Protein AF-A0A8S1F7J7-F1 (afdb_monomer_lite)

Sequence (172 aa):
MICLITVFGVILSSIFIEKYGRRSLLLATFTLLAAFNVIIFACMLLFETHQSALLGYGVVVAIGLFNLIFSAGPCPIAFFITGELVSQGARAAACTWVIVLLNLMRSIVLVIYNPIENLLGGPLAYFVLFFPPCVICVVLIYYYLPETKGKTAEEAADDTKNLPKLCGKSKE

Organism: NCBI:txid2654633

Structure (mmCIF, N/CA/C/O backbone):
data_AF-A0A8S1F7J7-F1
#
_entry.id   AF-A0A8S1F7J7-F1
#
loop_
_atom_site.group_PDB
_atom_site.id
_atom_site.type_symbol
_atom_site.label_atom_id
_atom_site.label_alt_id
_atom_site.label_comp_id
_atom_site.label_asym_id
_atom_site.label_entity_id
_atom_site.label_seq_id
_atom_site.pdbx_PDB_ins_code
_atom_site.Cartn_x
_atom_site.Cartn_y
_atom_site.Cartn_z
_atom_site.occupancy
_atom_site.B_iso_or_equiv
_atom_site.auth_seq_id
_atom_site.auth_comp_id
_atom_site.auth_asym_id
_atom_site.auth_atom_id
_atom_site.pdbx_PDB_model_num
ATOM 1 N N . MET A 1 1 ? 14.761 14.090 -1.610 1.00 61.75 1 MET A N 1
ATOM 2 C CA . MET A 1 1 ? 13.743 14.269 -2.670 1.00 61.75 1 MET A CA 1
ATOM 3 C C . MET A 1 1 ? 12.463 13.504 -2.351 1.00 61.75 1 MET A C 1
ATOM 5 O O . MET A 1 1 ? 11.457 14.155 -2.122 1.00 61.75 1 MET A O 1
ATOM 9 N N . ILE A 1 2 ? 12.503 12.170 -2.233 1.00 68.06 2 ILE A N 1
ATOM 10 C CA . ILE A 1 2 ? 11.316 11.334 -1.954 1.00 68.06 2 ILE A CA 1
ATOM 11 C C . ILE A 1 2 ? 10.549 11.801 -0.704 1.00 68.06 2 ILE A C 1
ATOM 13 O O . ILE A 1 2 ? 9.342 11.978 -0.785 1.00 68.06 2 ILE A O 1
ATOM 17 N N . CYS A 1 3 ? 11.239 12.128 0.398 1.00 68.94 3 CYS A N 1
ATOM 18 C CA . CYS A 1 3 ? 10.589 12.605 1.628 1.00 68.94 3 CYS A CA 1
ATOM 19 C C . CYS A 1 3 ? 9.806 13.922 1.470 1.00 68.94 3 CYS A C 1
ATOM 21 O O . CYS A 1 3 ? 8.803 14.126 2.138 1.00 68.94 3 CYS A O 1
ATOM 23 N N . LEU A 1 4 ? 10.253 14.837 0.603 1.00 74.06 4 LEU A N 1
ATOM 24 C CA . LEU A 1 4 ? 9.544 16.106 0.384 1.00 74.06 4 LEU A CA 1
ATOM 25 C C . LEU A 1 4 ? 8.279 15.879 -0.445 1.00 74.06 4 LEU A C 1
ATOM 27 O O . LEU A 1 4 ? 7.231 16.442 -0.144 1.00 74.06 4 LEU A O 1
ATOM 31 N N . ILE A 1 5 ? 8.372 15.005 -1.449 1.00 70.12 5 ILE A N 1
ATOM 32 C CA . ILE A 1 5 ? 7.233 14.629 -2.286 1.00 70.12 5 ILE A CA 1
ATOM 33 C C . ILE A 1 5 ? 6.188 13.897 -1.424 1.00 70.12 5 ILE A C 1
ATOM 35 O O . ILE A 1 5 ? 5.006 14.229 -1.505 1.00 70.12 5 ILE A O 1
ATOM 39 N N . THR A 1 6 ? 6.609 12.974 -0.543 1.00 66.88 6 THR A N 1
ATOM 40 C CA . THR A 1 6 ? 5.712 12.247 0.380 1.00 66.88 6 THR A CA 1
ATOM 41 C C . THR A 1 6 ? 4.994 13.169 1.347 1.00 66.88 6 THR A C 1
ATOM 43 O O . THR A 1 6 ? 3.781 13.045 1.489 1.00 66.88 6 THR A O 1
ATOM 46 N N . VAL A 1 7 ? 5.686 14.137 1.945 1.00 72.12 7 VAL A N 1
ATOM 47 C CA . VAL A 1 7 ? 5.058 15.097 2.864 1.00 72.12 7 VAL A CA 1
ATOM 48 C C . VAL A 1 7 ? 3.997 15.946 2.152 1.00 72.12 7 VAL A C 1
ATOM 50 O O . VAL A 1 7 ? 2.876 16.053 2.646 1.00 72.12 7 VAL A O 1
ATOM 53 N N . PHE A 1 8 ? 4.295 16.484 0.966 1.00 74.12 8 PHE A N 1
ATOM 54 C CA . PHE A 1 8 ? 3.313 17.255 0.190 1.00 74.12 8 PHE A CA 1
ATOM 55 C C . PHE A 1 8 ? 2.112 16.410 -0.258 1.00 74.12 8 PHE A C 1
ATOM 57 O O . PHE A 1 8 ? 0.968 16.861 -0.160 1.00 74.12 8 PHE A O 1
ATOM 64 N N . GLY A 1 9 ? 2.354 15.175 -0.711 1.00 65.94 9 GLY A N 1
ATOM 65 C CA . GLY A 1 9 ? 1.293 14.248 -1.111 1.00 65.94 9 GLY A CA 1
ATOM 66 C C . GLY A 1 9 ? 0.366 13.873 0.049 1.00 65.94 9 GLY A C 1
ATOM 67 O O . GLY A 1 9 ? -0.853 13.838 -0.123 1.00 65.94 9 GLY A O 1
ATOM 68 N N . VAL A 1 10 ? 0.923 13.668 1.246 1.00 67.38 10 VAL A N 1
ATOM 69 C CA . VAL A 1 10 ? 0.150 13.376 2.462 1.00 67.38 10 VAL A CA 1
ATOM 70 C C . VAL A 1 10 ? -0.744 14.552 2.850 1.00 67.38 10 VAL A C 1
ATOM 72 O O . VAL A 1 10 ? -1.910 14.325 3.167 1.00 67.38 10 VAL A O 1
ATOM 75 N N . ILE A 1 11 ? -0.259 15.795 2.780 1.00 70.19 11 ILE A N 1
ATOM 76 C CA . ILE A 1 11 ? -1.065 16.985 3.113 1.00 70.19 11 ILE A CA 1
ATOM 77 C C . ILE A 1 11 ? -2.257 17.123 2.153 1.00 70.19 11 ILE A C 1
ATOM 79 O O . ILE A 1 11 ? -3.398 17.236 2.601 1.00 70.19 11 ILE A O 1
ATOM 83 N N . LEU A 1 12 ? -2.014 17.053 0.840 1.00 68.31 12 LEU A N 1
ATOM 84 C CA . LEU A 1 12 ? -3.066 17.173 -0.182 1.00 68.31 12 LEU A CA 1
ATOM 85 C C . LEU A 1 12 ? -4.107 16.057 -0.082 1.00 68.31 12 LEU A C 1
ATOM 87 O O . LEU A 1 12 ? -5.311 16.303 -0.168 1.00 68.31 12 LEU A O 1
ATOM 91 N N . SER A 1 13 ? -3.644 14.829 0.125 1.00 61.47 13 SER A N 1
ATOM 92 C CA . SER A 1 13 ? -4.529 13.690 0.306 1.00 61.47 13 SER A CA 1
ATOM 93 C C . SER A 1 13 ? -5.320 13.807 1.602 1.00 61.47 13 SER A C 1
ATOM 95 O O . SER A 1 13 ? 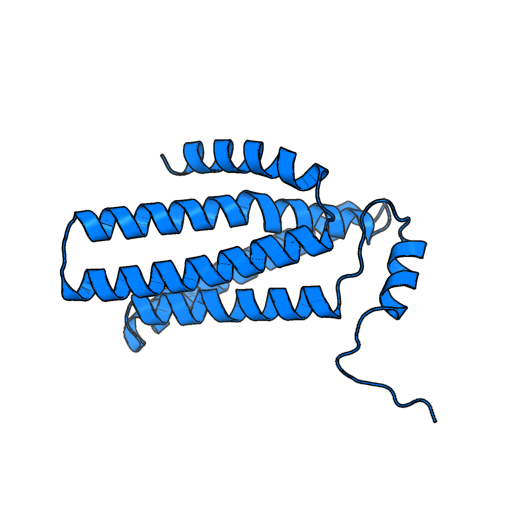-6.513 13.549 1.572 1.00 61.47 13 SER A O 1
ATOM 97 N N . SER A 1 14 ? -4.725 14.244 2.717 1.00 61.25 14 SER A N 1
ATOM 98 C CA . SER A 1 14 ? -5.439 14.358 4.003 1.00 61.25 14 SER A CA 1
ATOM 99 C C . SER A 1 14 ? -6.689 15.240 3.890 1.00 61.25 14 SER A C 1
ATOM 101 O O . SER A 1 14 ? -7.733 14.884 4.426 1.00 61.25 14 SER A O 1
ATOM 103 N N . ILE A 1 15 ? -6.632 16.308 3.086 1.00 64.56 15 ILE A N 1
ATOM 104 C CA . ILE A 1 15 ? -7.788 17.174 2.789 1.00 64.56 15 ILE A CA 1
ATOM 105 C C . ILE A 1 15 ? -8.864 16.431 1.974 1.00 64.56 15 ILE A C 1
ATOM 107 O O . ILE A 1 15 ? -10.064 16.595 2.198 1.00 64.56 15 ILE A O 1
ATOM 111 N N . PHE A 1 16 ? -8.460 15.582 1.026 1.00 62.84 16 PHE A N 1
ATOM 112 C CA . PHE A 1 16 ? -9.385 14.735 0.264 1.00 62.84 16 PHE A CA 1
ATOM 113 C C . PHE A 1 16 ? -10.023 13.639 1.130 1.00 62.84 16 PHE A C 1
ATOM 115 O O . PHE A 1 16 ? -11.196 13.310 0.944 1.00 62.84 16 PHE A O 1
ATOM 122 N N . ILE A 1 17 ? -9.278 13.100 2.094 1.00 59.44 17 ILE A N 1
ATOM 123 C CA . ILE A 1 17 ? -9.723 12.027 2.988 1.00 59.44 17 ILE A CA 1
ATOM 124 C C . ILE A 1 17 ? -10.901 12.461 3.857 1.00 59.44 17 ILE A C 1
ATOM 126 O O . ILE A 1 17 ? -11.840 11.688 4.036 1.00 59.44 17 ILE A O 1
ATOM 130 N N . GLU A 1 18 ? -10.903 13.699 4.350 1.00 59.19 18 GLU A N 1
ATOM 131 C CA . GLU A 1 18 ? -12.004 14.215 5.174 1.00 59.19 18 GLU A CA 1
ATOM 132 C C . GLU A 1 18 ? -13.314 14.346 4.374 1.00 59.19 18 GLU A C 1
ATOM 134 O O . GLU A 1 18 ? -14.419 14.155 4.904 1.00 59.19 18 GLU A O 1
ATOM 139 N N . LYS A 1 19 ? -13.204 14.582 3.061 1.00 63.66 19 LYS A N 1
ATOM 140 C CA . LYS A 1 19 ? -14.358 14.773 2.178 1.00 63.66 19 LYS A CA 1
ATOM 141 C C . LYS A 1 19 ? -15.034 13.453 1.790 1.00 63.66 19 LYS A C 1
ATOM 143 O O . LYS A 1 19 ? -16.263 13.382 1.793 1.00 63.66 19 LYS A O 1
ATOM 148 N N . TYR A 1 20 ? -14.271 12.388 1.542 1.00 62.38 20 TYR A N 1
ATOM 149 C CA . TYR A 1 20 ? -14.801 11.091 1.090 1.00 62.38 20 TYR A CA 1
ATOM 150 C C . TYR A 1 20 ? -14.995 10.082 2.246 1.00 62.38 20 TYR A C 1
ATOM 152 O O . TYR A 1 20 ? -14.433 10.221 3.328 1.00 62.38 20 TYR A O 1
ATOM 160 N N . GLY A 1 21 ? -15.890 9.101 2.082 1.00 67.19 21 GLY A N 1
ATOM 161 C CA . GLY A 1 21 ? -16.110 8.020 3.059 1.00 67.19 21 GLY A CA 1
ATOM 162 C C . GLY A 1 21 ? -14.877 7.123 3.222 1.00 67.19 21 GLY A C 1
ATOM 163 O O . GLY A 1 21 ? -14.173 6.875 2.246 1.00 67.19 21 GLY A O 1
ATOM 164 N N . ARG A 1 22 ? -14.614 6.599 4.431 1.00 73.50 22 ARG A N 1
ATOM 165 C CA . ARG A 1 22 ? -13.404 5.799 4.740 1.00 73.50 22 ARG A CA 1
ATOM 166 C C . ARG A 1 22 ? -13.286 4.520 3.904 1.00 73.50 22 ARG A C 1
ATOM 168 O O . ARG A 1 22 ? -12.197 4.190 3.442 1.00 73.50 22 ARG A O 1
ATOM 175 N N . ARG A 1 23 ? -14.410 3.840 3.650 1.00 76.19 23 ARG A N 1
ATOM 176 C CA . ARG A 1 23 ? -14.482 2.636 2.804 1.00 76.19 23 ARG A CA 1
ATOM 177 C C . ARG A 1 23 ? -14.193 2.956 1.337 1.00 76.19 23 ARG A C 1
ATOM 179 O O . ARG A 1 23 ? -13.317 2.339 0.737 1.00 76.19 23 ARG A O 1
ATOM 186 N N . SER A 1 24 ? -14.890 3.943 0.775 1.00 76.81 24 SER A N 1
ATOM 187 C CA . SER A 1 24 ? -14.712 4.366 -0.623 1.00 76.81 24 SER A CA 1
ATOM 188 C C . SER A 1 24 ? -13.302 4.878 -0.892 1.00 76.81 24 SER A C 1
ATOM 190 O O . SER A 1 24 ? -12.727 4.601 -1.938 1.00 76.81 24 SER A O 1
ATOM 192 N N . LEU A 1 25 ? -12.712 5.568 0.080 1.00 80.94 25 LEU A N 1
ATOM 193 C CA . LEU A 1 25 ? -11.342 6.048 0.020 1.00 80.94 25 LEU A CA 1
ATOM 194 C C . LEU A 1 25 ? -10.317 4.902 0.048 1.00 80.94 25 LEU A C 1
ATOM 196 O O . LEU A 1 25 ? -9.366 4.918 -0.732 1.00 80.94 25 LEU A O 1
ATOM 200 N N . LEU A 1 26 ? -10.511 3.887 0.896 1.00 81.25 26 LEU A N 1
ATOM 201 C CA . LEU A 1 26 ? -9.665 2.690 0.893 1.00 81.25 26 LEU A CA 1
ATOM 202 C C . LEU A 1 26 ? -9.766 1.922 -0.428 1.00 81.25 26 LEU A C 1
ATOM 204 O O . LEU A 1 26 ? -8.743 1.575 -1.011 1.00 81.25 26 LEU A O 1
ATOM 208 N N . LEU A 1 27 ? -10.978 1.713 -0.943 1.00 83.25 27 LEU A N 1
ATOM 209 C CA . LEU A 1 27 ? -11.172 1.061 -2.241 1.00 83.25 27 LEU A CA 1
ATOM 210 C C . LEU A 1 27 ? -10.523 1.861 -3.376 1.00 83.25 27 LEU A C 1
ATOM 212 O O . LEU A 1 27 ? -9.806 1.284 -4.193 1.00 83.25 27 LEU A O 1
ATOM 216 N N . ALA A 1 28 ? -10.711 3.183 -3.402 1.00 84.69 28 ALA A N 1
ATOM 217 C CA . ALA A 1 28 ? -10.107 4.055 -4.404 1.00 84.69 28 ALA A CA 1
ATOM 218 C C . ALA A 1 28 ? -8.575 4.024 -4.335 1.00 84.69 28 ALA A C 1
ATOM 220 O O . ALA A 1 28 ? -7.917 3.871 -5.362 1.00 84.69 28 ALA A O 1
ATOM 221 N N . THR A 1 29 ? -7.999 4.116 -3.134 1.00 85.44 29 THR A N 1
ATOM 222 C CA . THR A 1 29 ? -6.539 4.116 -2.954 1.00 85.44 29 THR A CA 1
ATOM 223 C C . THR A 1 29 ? -5.919 2.772 -3.320 1.00 85.44 29 THR A C 1
ATOM 225 O O . THR A 1 29 ? -4.953 2.762 -4.076 1.00 85.44 29 THR A O 1
ATOM 228 N N . PHE A 1 30 ? -6.481 1.637 -2.892 1.00 86.69 30 PHE A N 1
ATOM 229 C CA . PHE A 1 30 ? -5.967 0.319 -3.287 1.00 86.69 30 PHE A CA 1
ATOM 230 C C . PHE A 1 30 ? -6.149 0.020 -4.782 1.00 86.69 30 PHE A C 1
ATOM 232 O O . PHE A 1 30 ? -5.253 -0.560 -5.395 1.00 86.69 30 PHE A O 1
ATOM 239 N N . THR A 1 31 ? -7.249 0.465 -5.397 1.00 86.44 31 THR A N 1
ATOM 240 C CA . THR A 1 31 ? -7.451 0.339 -6.853 1.00 86.44 31 THR A CA 1
ATOM 241 C C . THR A 1 31 ? -6.428 1.176 -7.620 1.00 86.44 31 THR A C 1
ATOM 243 O O . THR A 1 31 ? -5.829 0.704 -8.586 1.00 86.44 31 THR A O 1
ATOM 246 N N . LEU A 1 32 ? -6.170 2.402 -7.157 1.00 87.62 32 LEU A N 1
ATOM 247 C CA . LEU A 1 32 ? -5.160 3.276 -7.745 1.00 87.62 32 LEU A CA 1
ATOM 248 C C . LEU A 1 32 ? -3.753 2.680 -7.583 1.00 87.62 32 LEU A C 1
ATOM 250 O O . LEU A 1 32 ? -2.991 2.646 -8.544 1.00 87.62 32 LEU A O 1
ATOM 254 N N . LEU A 1 33 ? -3.427 2.131 -6.408 1.00 88.44 33 LEU A N 1
ATOM 255 C CA . LEU A 1 33 ? -2.163 1.425 -6.161 1.00 88.44 33 LEU A CA 1
ATOM 256 C C . LEU A 1 33 ? -1.996 0.201 -7.073 1.00 88.44 33 LEU A C 1
ATOM 258 O O . LEU A 1 33 ? -0.896 -0.038 -7.570 1.00 88.44 33 LEU A O 1
ATOM 262 N N . ALA A 1 34 ? -3.064 -0.555 -7.337 1.00 89.06 34 ALA A N 1
ATOM 263 C CA . ALA A 1 34 ? -3.028 -1.668 -8.285 1.00 89.06 34 ALA A CA 1
ATOM 264 C C . ALA A 1 34 ? -2.760 -1.184 -9.722 1.00 89.06 34 ALA A C 1
ATOM 266 O O . ALA A 1 34 ? -1.920 -1.761 -10.412 1.00 89.06 34 ALA A O 1
ATOM 267 N N . ALA A 1 35 ? -3.395 -0.089 -10.152 1.00 89.62 35 ALA A N 1
ATOM 268 C CA . ALA A 1 35 ? -3.140 0.514 -11.461 1.00 89.62 35 ALA A CA 1
ATOM 269 C C . ALA A 1 35 ? -1.689 1.012 -11.596 1.00 89.62 35 ALA A C 1
ATOM 271 O O . ALA A 1 35 ? -1.025 0.721 -12.591 1.00 89.62 35 ALA A O 1
ATOM 272 N N . PHE A 1 36 ? -1.157 1.693 -10.574 1.00 87.75 36 PHE A N 1
ATOM 273 C CA . PHE A 1 36 ? 0.242 2.133 -10.566 1.00 87.75 36 PHE A CA 1
ATOM 274 C C . PHE A 1 36 ? 1.231 0.964 -10.569 1.00 87.75 36 PHE A C 1
ATOM 276 O O . PHE A 1 36 ? 2.255 1.068 -11.235 1.00 87.75 36 PHE A O 1
ATOM 283 N N . ASN A 1 37 ? 0.929 -0.159 -9.907 1.00 89.25 37 ASN A N 1
ATOM 284 C CA . ASN A 1 37 ? 1.766 -1.363 -9.989 1.00 89.25 37 ASN A CA 1
ATOM 285 C C . ASN A 1 37 ? 1.896 -1.879 -11.428 1.00 89.25 37 ASN A C 1
ATOM 287 O O . ASN A 1 37 ? 2.998 -2.211 -11.860 1.00 89.25 37 ASN A O 1
ATOM 291 N N . VAL A 1 38 ? 0.793 -1.906 -12.186 1.00 89.75 38 VAL A N 1
ATOM 292 C CA . VAL A 1 38 ? 0.806 -2.311 -13.604 1.00 89.75 38 VAL A CA 1
ATOM 293 C C . VAL A 1 38 ? 1.641 -1.335 -14.440 1.00 89.75 38 VAL A C 1
ATOM 295 O O . VAL A 1 38 ? 2.430 -1.768 -15.277 1.00 89.75 38 VAL A O 1
ATOM 298 N N . ILE A 1 39 ? 1.517 -0.028 -14.186 1.00 89.12 39 ILE A N 1
ATOM 299 C CA . ILE A 1 39 ? 2.307 1.005 -14.877 1.00 89.12 39 ILE A CA 1
ATOM 300 C C . ILE A 1 39 ? 3.801 0.844 -14.571 1.00 89.12 39 ILE A C 1
ATOM 302 O O . ILE A 1 39 ? 4.612 0.851 -15.493 1.00 89.12 39 ILE A O 1
ATOM 306 N N . ILE A 1 40 ? 4.174 0.666 -13.300 1.00 88.06 40 ILE A N 1
ATOM 307 C CA . ILE A 1 40 ? 5.573 0.479 -12.885 1.00 88.06 40 ILE A CA 1
ATOM 308 C C . ILE A 1 40 ? 6.151 -0.780 -13.534 1.00 88.06 40 ILE A C 1
ATOM 310 O O . ILE A 1 40 ? 7.245 -0.721 -14.090 1.00 88.06 40 ILE A O 1
ATOM 314 N N . PHE A 1 41 ? 5.398 -1.882 -13.532 1.00 89.94 41 PHE A N 1
ATOM 315 C CA . PHE A 1 41 ? 5.794 -3.119 -14.197 1.00 89.94 41 PHE A CA 1
ATOM 316 C C . PHE A 1 41 ? 6.031 -2.921 -15.701 1.00 89.94 41 PHE A C 1
ATOM 318 O O . PHE A 1 41 ? 7.088 -3.290 -16.211 1.00 89.94 41 PHE A O 1
ATOM 325 N N . ALA A 1 42 ? 5.096 -2.274 -16.403 1.00 87.88 42 ALA A N 1
ATOM 326 C CA . ALA A 1 42 ? 5.247 -1.974 -17.825 1.00 87.88 42 ALA A CA 1
ATOM 327 C C . ALA A 1 42 ? 6.469 -1.077 -18.094 1.00 87.88 42 ALA A C 1
ATOM 329 O O . ALA A 1 42 ? 7.251 -1.350 -19.004 1.00 87.88 42 ALA A O 1
ATOM 330 N N . CYS A 1 43 ? 6.684 -0.040 -17.278 1.00 85.31 43 CYS A N 1
ATOM 331 C CA . CYS A 1 43 ? 7.854 0.829 -17.396 1.00 85.31 43 CYS A CA 1
ATOM 332 C C . CYS A 1 43 ? 9.172 0.084 -17.136 1.00 85.31 43 CYS A C 1
ATOM 334 O O . CYS A 1 43 ? 10.150 0.348 -17.833 1.00 85.31 43 CYS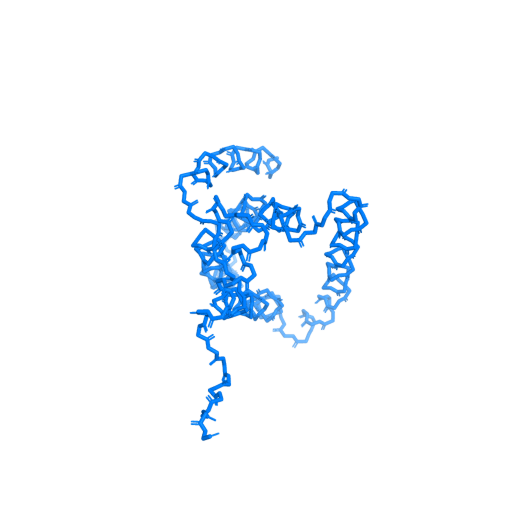 A O 1
ATOM 336 N N . MET A 1 44 ? 9.205 -0.850 -16.180 1.00 84.88 44 MET A N 1
ATOM 337 C CA . MET A 1 44 ? 10.380 -1.685 -15.912 1.00 84.88 44 MET A CA 1
ATOM 338 C C . MET A 1 44 ? 10.711 -2.606 -17.095 1.00 84.88 44 MET A C 1
ATOM 340 O O . MET A 1 44 ? 11.872 -2.674 -17.492 1.00 84.88 44 MET A O 1
ATOM 344 N N . LEU A 1 45 ? 9.708 -3.229 -17.724 1.00 86.12 45 LEU A N 1
ATOM 345 C CA . LEU A 1 45 ? 9.911 -4.040 -18.935 1.00 86.12 45 LEU A CA 1
ATOM 346 C C . LEU A 1 45 ? 10.448 -3.212 -20.116 1.00 86.12 45 LEU A C 1
ATOM 348 O O . LEU A 1 45 ? 11.362 -3.636 -20.829 1.00 86.12 45 LEU A O 1
ATOM 352 N N . LEU A 1 46 ? 9.912 -2.003 -20.322 1.00 84.00 46 LEU A N 1
ATOM 353 C CA . LEU A 1 46 ? 10.411 -1.100 -21.365 1.00 84.00 46 LEU A CA 1
ATOM 354 C C . LEU A 1 46 ? 11.844 -0.633 -21.080 1.00 84.00 46 LEU A C 1
ATOM 356 O O . LEU A 1 46 ? 12.631 -0.460 -22.014 1.00 84.00 46 LEU A O 1
ATOM 360 N N . PHE A 1 47 ? 12.189 -0.426 -19.808 1.00 83.06 47 PHE A N 1
ATOM 361 C CA . PHE A 1 47 ? 13.535 -0.032 -19.408 1.00 83.06 47 PHE A CA 1
ATOM 362 C C . PHE A 1 47 ? 14.565 -1.128 -19.706 1.00 83.06 47 PHE A C 1
ATOM 364 O O . PHE A 1 47 ? 15.632 -0.805 -20.225 1.00 83.06 47 PHE A O 1
ATOM 371 N N . GLU A 1 48 ? 14.239 -2.405 -19.475 1.00 79.25 48 GLU A N 1
ATOM 372 C CA . GLU A 1 48 ? 15.119 -3.523 -19.855 1.00 79.25 48 GLU A CA 1
ATOM 373 C C . GLU A 1 48 ? 15.378 -3.579 -21.368 1.00 79.25 48 GLU A C 1
ATOM 375 O O . GLU A 1 48 ? 16.487 -3.894 -21.791 1.00 79.25 48 GLU A O 1
ATOM 380 N N . THR A 1 49 ? 14.386 -3.210 -22.183 1.00 77.69 49 THR A N 1
ATOM 381 C CA . THR A 1 49 ? 14.479 -3.297 -23.649 1.00 77.69 49 THR A CA 1
ATOM 382 C C . THR A 1 49 ? 15.242 -2.123 -24.274 1.00 77.69 49 THR A C 1
ATOM 384 O O . THR A 1 49 ? 16.010 -2.311 -25.215 1.00 77.69 49 THR A O 1
ATOM 387 N N . HIS A 1 50 ? 15.027 -0.898 -23.782 1.00 76.88 50 HIS A N 1
ATOM 388 C CA . HIS A 1 50 ? 15.558 0.321 -24.410 1.00 76.88 50 HIS A CA 1
ATOM 389 C C . HIS A 1 50 ? 16.720 0.980 -23.650 1.00 76.88 50 HIS A C 1
ATOM 391 O O . HIS A 1 50 ? 17.369 1.858 -24.217 1.00 76.88 50 HIS A O 1
ATOM 397 N N . GLN A 1 51 ? 16.962 0.604 -22.386 1.00 73.19 51 GLN A N 1
ATOM 398 C CA . GLN A 1 51 ? 18.028 1.112 -21.502 1.00 73.19 51 GLN A CA 1
ATOM 399 C C . GLN A 1 51 ? 18.262 2.634 -21.554 1.00 73.19 51 GLN A C 1
ATOM 401 O O . GLN A 1 51 ? 19.386 3.124 -21.438 1.00 73.19 51 GLN A O 1
ATOM 406 N N . SER A 1 52 ? 17.197 3.421 -21.723 1.00 76.62 52 SER A N 1
ATOM 407 C CA . SER A 1 52 ? 17.310 4.876 -21.790 1.00 76.62 52 SER A CA 1
ATOM 408 C C . SER A 1 52 ? 17.213 5.494 -20.394 1.00 76.62 52 SER A C 1
ATOM 410 O O . SER A 1 52 ? 16.336 5.156 -19.596 1.00 76.62 52 SER A O 1
ATOM 412 N N . ALA A 1 53 ? 18.091 6.455 -20.091 1.00 75.50 53 ALA A N 1
ATOM 413 C CA . ALA A 1 53 ? 18.098 7.140 -18.795 1.00 75.50 53 ALA A CA 1
ATOM 414 C C . ALA A 1 53 ? 16.747 7.815 -18.475 1.00 75.50 53 ALA A C 1
ATOM 416 O O . ALA A 1 53 ? 16.317 7.834 -17.324 1.00 75.50 53 ALA A O 1
ATOM 417 N N . LEU A 1 54 ? 16.040 8.306 -19.502 1.00 77.44 54 LEU A N 1
ATOM 418 C CA . LEU A 1 54 ? 14.703 8.900 -19.383 1.00 77.44 54 LEU A CA 1
ATOM 419 C C . LEU A 1 54 ? 13.662 7.909 -18.841 1.00 77.44 54 LEU A C 1
ATOM 421 O O . LEU A 1 54 ? 12.861 8.279 -17.982 1.00 77.44 54 LEU A O 1
ATOM 425 N N . LEU A 1 55 ? 13.695 6.650 -19.291 1.00 77.06 55 LEU A N 1
ATOM 426 C CA . LEU A 1 55 ? 12.810 5.598 -18.780 1.00 77.06 55 LEU A CA 1
ATOM 427 C C . LEU A 1 55 ? 13.133 5.263 -17.317 1.00 77.06 55 LEU A C 1
ATOM 429 O O . LEU A 1 55 ? 12.215 5.097 -16.515 1.00 77.06 55 LEU A O 1
ATOM 433 N N . GLY A 1 56 ? 14.418 5.256 -16.945 1.00 77.44 56 GLY A N 1
ATOM 434 C CA . GLY A 1 56 ? 14.852 5.048 -15.560 1.00 77.44 56 GLY A CA 1
ATOM 435 C C . GLY A 1 56 ? 14.312 6.120 -14.608 1.00 77.44 56 GLY A C 1
ATOM 436 O O . GLY A 1 56 ? 13.737 5.794 -13.568 1.00 77.44 56 GLY A O 1
ATOM 437 N N . TYR A 1 57 ? 14.396 7.400 -14.990 1.00 80.81 57 TYR A N 1
ATOM 438 C CA . TYR A 1 57 ? 13.768 8.483 -14.221 1.00 80.81 57 TYR A CA 1
ATOM 439 C C . TYR A 1 57 ? 12.243 8.325 -14.134 1.00 80.81 57 TYR A C 1
ATOM 441 O O . TYR A 1 57 ? 11.670 8.562 -13.070 1.00 80.81 57 TYR A O 1
ATOM 449 N N . GLY A 1 58 ? 11.590 7.875 -15.211 1.00 81.50 58 GLY A N 1
ATOM 450 C CA . GLY A 1 58 ? 10.152 7.591 -15.227 1.00 81.50 58 GLY A CA 1
ATOM 451 C C . GLY A 1 58 ? 9.733 6.541 -14.193 1.00 81.50 58 GLY A C 1
ATOM 452 O O . GLY A 1 58 ? 8.785 6.769 -13.439 1.00 81.50 58 GLY A O 1
ATOM 453 N N . VAL A 1 59 ? 10.478 5.435 -14.086 1.00 83.56 59 VAL A N 1
ATOM 454 C CA . VAL A 1 59 ? 10.238 4.384 -13.078 1.00 83.56 59 VAL A CA 1
ATOM 455 C C . VAL A 1 59 ? 10.382 4.943 -11.658 1.00 83.56 59 VAL A C 1
ATOM 457 O O . VAL A 1 59 ? 9.518 4.710 -10.812 1.00 83.56 59 VAL A O 1
ATOM 460 N N . VAL A 1 60 ? 11.424 5.739 -11.395 1.00 82.94 60 VAL A N 1
ATOM 461 C CA . VAL A 1 60 ? 11.645 6.357 -10.074 1.00 82.94 60 VAL A CA 1
ATOM 462 C C . VAL A 1 60 ? 10.498 7.297 -9.694 1.00 82.94 60 VAL A C 1
ATOM 464 O O . VAL A 1 60 ? 10.032 7.272 -8.552 1.00 82.94 60 VAL A O 1
ATOM 467 N N . VAL A 1 61 ? 10.006 8.102 -10.639 1.00 83.25 61 VAL A N 1
ATOM 468 C CA . VAL A 1 61 ? 8.858 8.992 -10.410 1.00 83.25 61 VAL A CA 1
ATOM 469 C C . VAL A 1 61 ? 7.585 8.189 -10.140 1.00 83.25 61 VAL A C 1
ATOM 471 O O . VAL A 1 61 ? 6.860 8.509 -9.196 1.00 83.25 61 VAL A O 1
ATOM 474 N N . ALA A 1 62 ? 7.331 7.121 -10.900 1.00 85.19 62 ALA A N 1
ATOM 475 C CA . ALA A 1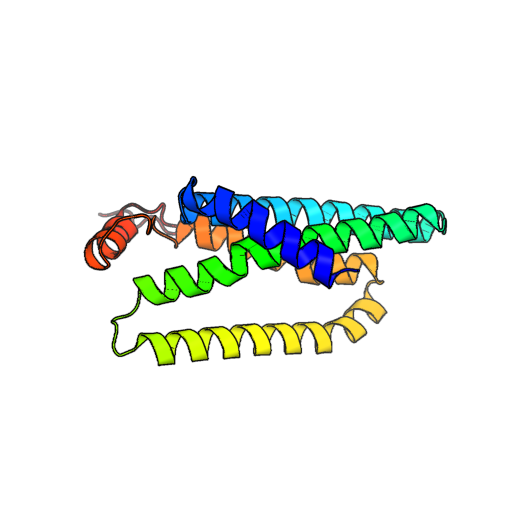 62 ? 6.163 6.262 -10.709 1.00 85.19 62 ALA A CA 1
ATOM 476 C C . ALA A 1 62 ? 6.171 5.563 -9.335 1.00 85.19 62 ALA A C 1
ATOM 478 O O . ALA A 1 62 ? 5.161 5.585 -8.628 1.00 85.19 62 ALA A O 1
ATOM 479 N N . ILE A 1 63 ? 7.322 5.033 -8.903 1.00 84.94 63 ILE A N 1
ATOM 480 C CA . ILE A 1 63 ? 7.503 4.471 -7.552 1.00 84.94 63 ILE A CA 1
ATOM 481 C C . ILE A 1 63 ? 7.314 5.554 -6.48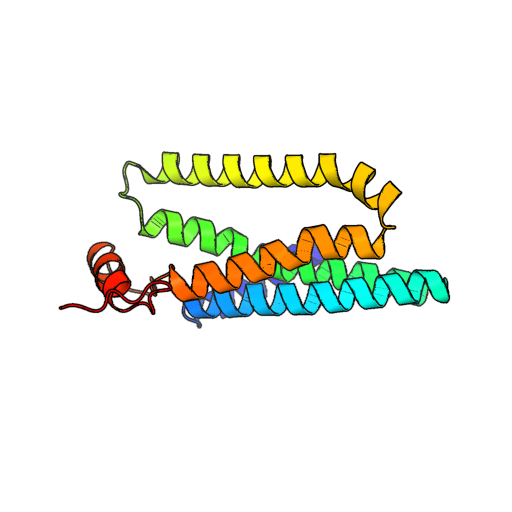1 1.00 84.94 63 ILE A C 1
ATOM 483 O O . ILE A 1 63 ? 6.734 5.296 -5.421 1.00 84.94 63 ILE A O 1
ATOM 487 N N . GLY A 1 64 ? 7.776 6.777 -6.749 1.00 82.06 64 GLY A N 1
ATOM 488 C CA . GLY A 1 64 ? 7.535 7.937 -5.897 1.00 82.06 64 GLY A CA 1
ATOM 489 C C . GLY A 1 64 ? 6.042 8.177 -5.685 1.00 82.06 64 GLY A C 1
ATOM 490 O O . GLY A 1 64 ? 5.593 8.172 -4.541 1.00 82.06 64 GLY A O 1
ATOM 491 N N . LEU A 1 65 ? 5.274 8.307 -6.773 1.00 82.81 65 LEU A N 1
ATOM 492 C CA . LEU A 1 65 ? 3.816 8.499 -6.756 1.00 82.81 65 LEU A CA 1
ATOM 493 C C . LEU A 1 65 ? 3.079 7.363 -6.037 1.00 82.81 65 LEU A C 1
ATOM 495 O O . LEU A 1 65 ? 2.203 7.629 -5.213 1.00 82.81 65 LEU A O 1
ATOM 499 N N . PHE A 1 66 ? 3.475 6.113 -6.284 1.00 85.00 66 PHE A N 1
ATOM 500 C CA . PHE A 1 66 ? 2.946 4.950 -5.570 1.00 85.00 66 PHE A CA 1
ATOM 501 C C . PHE A 1 66 ? 3.129 5.089 -4.050 1.00 85.00 66 PHE A C 1
ATOM 503 O O . PHE A 1 66 ? 2.174 4.925 -3.287 1.00 85.00 66 PHE A O 1
ATOM 510 N N . ASN A 1 67 ? 4.328 5.475 -3.602 1.00 83.19 67 ASN A N 1
ATOM 511 C CA . ASN A 1 67 ? 4.599 5.713 -2.183 1.00 83.19 67 ASN A CA 1
ATOM 512 C C . ASN A 1 67 ? 3.791 6.889 -1.612 1.00 83.19 67 ASN A C 1
ATOM 514 O O . ASN A 1 67 ? 3.399 6.827 -0.447 1.00 83.19 67 ASN A O 1
ATOM 518 N N . LEU A 1 68 ? 3.500 7.931 -2.405 1.00 80.94 68 LEU A N 1
ATOM 519 C CA . LEU A 1 68 ? 2.632 9.034 -1.963 1.00 80.94 68 LEU A CA 1
ATOM 520 C C . LEU A 1 68 ? 1.239 8.527 -1.620 1.00 80.94 68 LEU A C 1
ATOM 522 O O . LEU A 1 68 ? 0.742 8.774 -0.525 1.00 80.94 68 LEU A O 1
ATOM 526 N N . ILE A 1 69 ? 0.632 7.796 -2.553 1.00 81.62 69 ILE A N 1
ATOM 527 C CA . ILE A 1 69 ? -0.731 7.282 -2.408 1.00 81.62 69 ILE A CA 1
ATOM 528 C C . ILE A 1 69 ? -0.790 6.304 -1.230 1.00 81.62 69 ILE A C 1
ATOM 530 O O . ILE A 1 69 ? -1.706 6.376 -0.409 1.00 81.62 69 ILE A O 1
ATOM 534 N N . PHE A 1 70 ? 0.217 5.435 -1.100 1.00 81.81 70 PHE A N 1
ATOM 535 C CA . PHE A 1 70 ? 0.301 4.468 -0.008 1.00 81.81 70 PHE A CA 1
ATOM 536 C C . PHE A 1 70 ? 0.475 5.132 1.368 1.00 81.81 70 PHE A C 1
ATOM 538 O O . PHE A 1 70 ? -0.183 4.751 2.339 1.00 81.81 70 PHE A O 1
ATOM 545 N N . SER A 1 71 ? 1.347 6.139 1.464 1.00 79.31 71 SER A N 1
ATOM 546 C CA . SER A 1 71 ? 1.566 6.868 2.717 1.00 79.31 71 SER A CA 1
ATOM 547 C C . SER A 1 71 ? 0.347 7.688 3.116 1.00 79.31 71 SER A C 1
ATOM 549 O O . SER A 1 71 ? 0.120 7.899 4.306 1.00 79.31 71 SER A O 1
ATOM 551 N N . ALA A 1 72 ? -0.408 8.178 2.137 1.00 75.12 72 ALA A N 1
ATOM 552 C CA . ALA A 1 72 ? -1.487 9.100 2.399 1.00 75.12 72 ALA A CA 1
ATOM 553 C C . ALA A 1 72 ? -2.827 8.420 2.693 1.00 75.12 72 ALA A C 1
ATOM 555 O O . ALA A 1 72 ? -3.595 8.952 3.484 1.00 75.12 72 ALA A O 1
ATOM 556 N N . GLY A 1 73 ? -3.106 7.255 2.101 1.00 77.44 73 GLY A N 1
ATOM 557 C CA . GLY A 1 73 ? -4.362 6.531 2.308 1.00 77.44 73 GLY A CA 1
ATOM 558 C C . GLY A 1 73 ? -4.231 5.348 3.273 1.00 77.44 73 GLY A C 1
ATOM 559 O O . GLY A 1 73 ? -4.608 5.467 4.439 1.00 77.44 73 GLY A O 1
ATOM 560 N N . PRO A 1 74 ? -3.708 4.196 2.817 1.00 80.88 74 PRO A N 1
ATOM 561 C CA . PRO A 1 74 ? -3.720 2.941 3.572 1.00 80.88 74 PRO A CA 1
ATOM 562 C C . PRO A 1 74 ? -3.192 3.047 5.005 1.00 80.88 74 PRO A C 1
ATOM 564 O O . PRO A 1 74 ? -3.811 2.516 5.924 1.00 80.88 74 PRO A O 1
ATOM 567 N N . CYS A 1 75 ? -2.070 3.750 5.199 1.00 80.62 75 CYS A N 1
ATOM 568 C CA . CYS A 1 75 ? -1.406 3.855 6.496 1.00 80.62 75 CYS A CA 1
ATOM 569 C C . CYS A 1 75 ? -2.266 4.580 7.552 1.00 80.62 75 CYS A C 1
ATOM 571 O O . CYS A 1 75 ? -2.660 3.932 8.525 1.00 80.62 75 CYS A O 1
ATOM 573 N N . PRO A 1 76 ? -2.623 5.871 7.394 1.00 78.06 76 PRO A N 1
ATOM 574 C CA . PRO A 1 76 ? -3.426 6.568 8.397 1.00 78.06 76 PRO A CA 1
ATOM 575 C C . PRO A 1 76 ? -4.807 5.932 8.561 1.00 78.06 76 PRO A C 1
ATOM 577 O O . PRO A 1 76 ? -5.268 5.767 9.691 1.00 78.06 76 PRO A O 1
ATOM 580 N N . ILE A 1 77 ? -5.455 5.515 7.465 1.00 80.12 77 ILE A N 1
ATOM 581 C CA . ILE A 1 77 ? -6.814 4.966 7.533 1.00 80.12 77 ILE A CA 1
ATOM 582 C C . ILE A 1 77 ? -6.846 3.655 8.338 1.00 80.12 77 ILE A C 1
ATOM 584 O O . ILE A 1 77 ? -7.768 3.463 9.129 1.00 80.12 77 ILE A O 1
ATOM 588 N N . ALA A 1 78 ? -5.840 2.780 8.214 1.00 80.44 78 ALA A N 1
ATOM 589 C CA . ALA A 1 78 ? -5.773 1.544 9.000 1.00 80.44 78 ALA A CA 1
ATOM 590 C C . ALA A 1 78 ? -5.719 1.815 10.516 1.00 80.44 78 ALA A C 1
ATOM 592 O O . ALA A 1 78 ? -6.417 1.155 11.292 1.00 80.44 78 ALA A O 1
ATOM 593 N N . PHE A 1 79 ? -4.957 2.826 10.947 1.00 78.94 79 PHE A N 1
ATOM 594 C CA . PHE A 1 79 ? -4.916 3.245 12.355 1.00 78.94 79 PHE A CA 1
ATOM 595 C C . PHE A 1 79 ? -6.231 3.858 12.822 1.00 78.94 79 PHE A C 1
ATOM 597 O O . PHE A 1 79 ? -6.684 3.594 13.938 1.00 78.94 79 PHE A O 1
ATOM 604 N N . PHE A 1 80 ? -6.852 4.662 11.964 1.00 79.62 80 PHE A N 1
ATOM 605 C CA . PHE A 1 80 ? -8.138 5.280 12.242 1.00 79.62 80 PHE A CA 1
ATOM 606 C C . PHE A 1 80 ? -9.254 4.240 12.407 1.00 79.62 80 PHE A C 1
ATOM 608 O O . PHE A 1 80 ? -10.002 4.322 13.378 1.00 79.62 80 PHE A O 1
ATOM 615 N N . ILE A 1 81 ? -9.323 3.235 11.530 1.00 77.25 81 ILE A N 1
ATOM 616 C CA . ILE A 1 81 ? -10.292 2.130 11.622 1.00 77.25 81 ILE A CA 1
ATOM 617 C C . ILE A 1 81 ? -10.039 1.288 12.873 1.00 77.25 81 ILE A C 1
ATOM 619 O O . ILE A 1 81 ? -10.969 0.995 13.617 1.00 77.25 81 ILE A O 1
ATOM 623 N N . THR A 1 82 ? -8.779 0.949 13.160 1.00 78.56 82 THR A N 1
ATOM 624 C CA . THR A 1 82 ? -8.422 0.196 14.377 1.00 78.56 82 THR A CA 1
ATOM 625 C C . THR A 1 82 ? -8.850 0.948 15.642 1.00 78.56 82 THR A C 1
ATOM 627 O O . THR A 1 82 ? -9.305 0.340 16.605 1.00 78.56 82 THR A O 1
ATOM 630 N N . GLY A 1 83 ? -8.745 2.279 15.634 1.00 75.94 83 GLY A N 1
ATOM 631 C CA . GLY A 1 83 ? -9.200 3.125 16.735 1.00 75.94 83 GLY A CA 1
ATOM 632 C C . GLY A 1 83 ? -10.718 3.238 16.886 1.00 75.94 83 GLY A C 1
ATOM 633 O O . GLY A 1 83 ? -11.164 3.586 17.973 1.00 75.94 83 GLY A O 1
ATOM 634 N N . GLU A 1 84 ? -11.490 2.964 15.833 1.00 75.50 84 GLU A N 1
ATOM 635 C CA . GLU A 1 84 ? -12.962 2.971 15.858 1.00 75.50 84 GLU A CA 1
ATOM 636 C C . GLU A 1 84 ? -13.551 1.610 16.230 1.00 75.50 84 GLU A C 1
ATOM 638 O O . GLU A 1 84 ? -14.596 1.548 16.870 1.00 75.50 84 GLU A O 1
ATOM 643 N N . LEU A 1 85 ? -12.872 0.523 15.857 1.00 72.19 85 LEU A N 1
ATOM 644 C CA . LEU A 1 85 ? -13.324 -0.846 16.116 1.00 72.19 85 LEU A CA 1
ATOM 645 C C . LEU A 1 85 ? -13.009 -1.338 17.536 1.00 72.19 85 LEU A C 1
ATOM 647 O O . LEU A 1 85 ? -13.564 -2.345 17.972 1.00 72.19 85 LEU A O 1
ATOM 651 N N . VAL A 1 86 ? -12.099 -0.672 18.250 1.00 74.88 86 VAL A N 1
ATOM 652 C CA . VAL A 1 86 ? -11.579 -1.137 19.543 1.00 74.88 86 VAL A CA 1
ATOM 653 C C . VAL A 1 86 ? -11.919 -0.140 20.647 1.00 74.88 86 VAL A C 1
ATOM 655 O O . VAL A 1 86 ? -11.767 1.069 20.486 1.00 74.88 86 VAL A O 1
ATOM 658 N N . SER A 1 87 ? -12.344 -0.653 21.805 1.00 73.12 87 SER A N 1
ATOM 659 C CA . SER A 1 87 ? -12.639 0.164 22.984 1.00 73.12 87 SER A CA 1
ATOM 660 C C . SER A 1 87 ? -11.405 0.941 23.468 1.00 73.12 87 SER A C 1
ATOM 662 O O . SER A 1 87 ? -10.256 0.515 23.312 1.00 73.12 87 SER A O 1
ATOM 664 N N . GLN A 1 88 ? -11.635 2.101 24.087 1.00 72.75 88 GLN A N 1
ATOM 665 C CA . GLN A 1 88 ? -10.591 3.081 24.418 1.00 72.75 88 GLN A CA 1
ATOM 666 C C . GLN A 1 88 ? -9.439 2.505 25.269 1.00 72.75 88 GLN A C 1
ATOM 668 O O . GLN A 1 88 ? -8.295 2.918 25.095 1.00 72.75 88 GLN A O 1
ATOM 673 N N . GLY A 1 89 ? -9.715 1.506 26.118 1.00 76.25 89 GLY A N 1
ATOM 674 C CA . GLY A 1 89 ? -8.705 0.816 26.931 1.00 76.25 89 GLY A CA 1
ATOM 675 C C . GLY A 1 89 ? -7.799 -0.154 26.157 1.00 76.25 89 GLY A C 1
ATOM 676 O O . GLY A 1 89 ? -6.654 -0.356 26.549 1.00 76.25 89 GLY A O 1
ATOM 677 N N . ALA A 1 90 ? -8.264 -0.721 25.039 1.00 80.25 90 ALA A N 1
ATOM 678 C CA . ALA A 1 90 ? -7.504 -1.684 24.232 1.00 80.25 90 ALA A CA 1
ATOM 679 C C . ALA A 1 90 ? -6.894 -1.073 22.953 1.00 80.25 90 ALA A C 1
ATOM 681 O O . ALA A 1 90 ? -6.098 -1.722 22.271 1.00 80.25 90 ALA A O 1
ATOM 682 N N . ARG A 1 91 ? -7.207 0.192 22.639 1.00 81.88 91 ARG A N 1
ATOM 683 C CA . ARG A 1 91 ? -6.744 0.885 21.425 1.00 81.88 91 ARG A CA 1
ATOM 684 C C . ARG A 1 91 ? -5.219 0.912 21.282 1.00 81.88 91 ARG A C 1
ATOM 686 O O . ARG A 1 91 ? -4.704 0.648 20.199 1.00 81.88 91 ARG A O 1
ATOM 693 N N . ALA A 1 92 ? -4.489 1.197 22.362 1.00 84.69 92 ALA A N 1
ATOM 694 C CA . ALA A 1 92 ? -3.023 1.237 22.332 1.00 84.69 92 ALA A CA 1
ATOM 695 C C . ALA A 1 92 ? -2.408 -0.142 22.024 1.00 84.69 92 ALA A C 1
ATOM 697 O O . ALA A 1 92 ? -1.472 -0.247 21.226 1.00 84.69 92 ALA A O 1
ATOM 698 N N . ALA A 1 93 ? -2.975 -1.207 22.601 1.00 87.56 93 ALA A N 1
ATOM 699 C CA . ALA A 1 93 ? -2.546 -2.577 22.337 1.00 87.56 93 ALA A CA 1
ATOM 700 C C . ALA A 1 93 ? -2.850 -2.983 20.885 1.00 87.56 93 ALA A C 1
ATOM 702 O O . ALA A 1 93 ? -1.977 -3.516 20.202 1.00 87.56 93 ALA A O 1
ATOM 703 N N . ALA A 1 94 ? -4.046 -2.665 20.383 1.00 86.44 94 ALA A N 1
ATOM 704 C CA . ALA A 1 94 ? -4.439 -2.966 19.008 1.00 86.44 94 ALA A CA 1
ATOM 705 C C . ALA A 1 94 ? -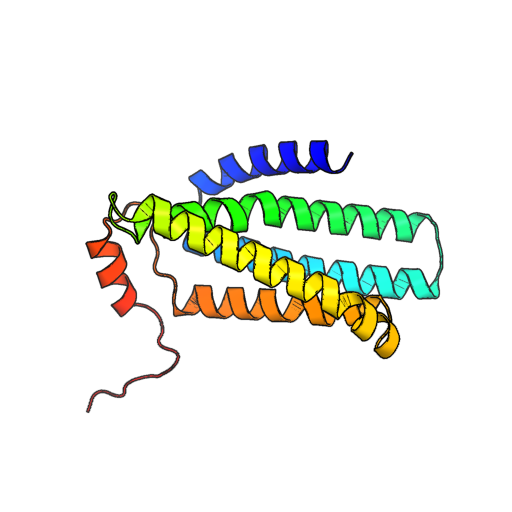3.553 -2.248 17.975 1.00 86.44 94 ALA A C 1
ATOM 707 O O . ALA A 1 94 ? -3.042 -2.888 17.057 1.00 86.44 94 ALA A O 1
ATOM 708 N N . CYS A 1 95 ? -3.288 -0.949 18.155 1.00 86.94 95 CYS A N 1
ATOM 709 C CA . CYS A 1 95 ? 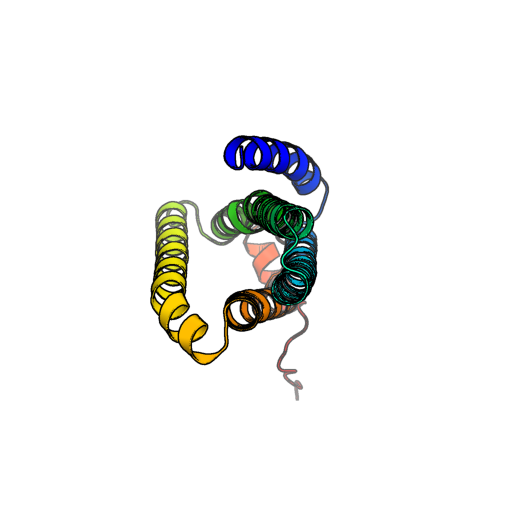-2.383 -0.202 17.275 1.00 86.94 95 CYS A CA 1
ATOM 710 C C . CYS A 1 95 ? -0.963 -0.789 17.266 1.00 86.94 95 CYS A C 1
ATOM 712 O O . CYS A 1 95 ? -0.343 -0.877 16.206 1.00 86.94 95 CYS A O 1
ATOM 714 N N . THR A 1 96 ? -0.458 -1.223 18.425 1.00 89.00 96 THR A N 1
ATOM 715 C CA . THR A 1 96 ? 0.854 -1.881 18.523 1.00 89.00 96 THR A CA 1
ATOM 716 C C . THR A 1 96 ? 0.887 -3.168 17.702 1.00 89.00 96 THR A C 1
ATOM 718 O O . THR A 1 96 ? 1.797 -3.352 16.894 1.00 89.00 96 THR A O 1
ATOM 721 N N . TRP A 1 97 ? -0.126 -4.029 17.837 1.00 88.75 97 TRP A N 1
ATOM 722 C CA . TRP A 1 97 ? -0.226 -5.260 17.048 1.00 88.75 97 TRP A CA 1
ATOM 723 C C . TRP A 1 97 ? -0.286 -4.992 15.544 1.00 88.75 97 TRP A C 1
ATOM 725 O O . TRP A 1 97 ? 0.401 -5.668 14.780 1.00 88.75 97 TRP A O 1
ATOM 735 N N . VAL A 1 98 ? -1.033 -3.971 15.114 1.00 87.81 98 VAL A N 1
ATOM 736 C CA . VAL A 1 98 ? -1.080 -3.555 13.703 1.00 87.81 98 VAL A CA 1
ATOM 737 C C . VAL A 1 98 ? 0.310 -3.159 13.202 1.00 87.81 98 VAL A C 1
ATOM 739 O O . VAL A 1 98 ? 0.737 -3.634 12.152 1.00 87.81 98 VAL A O 1
ATOM 742 N N . ILE A 1 99 ? 1.058 -2.350 13.959 1.00 89.31 99 ILE A N 1
ATOM 743 C CA . ILE A 1 99 ? 2.425 -1.940 13.592 1.00 89.31 99 ILE A CA 1
ATOM 744 C C . ILE A 1 99 ? 3.356 -3.147 13.505 1.00 89.31 99 ILE A C 1
ATOM 746 O O . ILE A 1 99 ? 4.136 -3.247 12.555 1.00 89.31 99 ILE A O 1
ATOM 750 N N . VAL A 1 100 ? 3.288 -4.058 14.476 1.00 92.19 100 VAL A N 1
ATOM 751 C CA . VAL A 1 100 ? 4.120 -5.266 14.497 1.00 92.19 100 VAL A CA 1
ATOM 752 C C . VAL A 1 100 ? 3.839 -6.126 13.267 1.00 92.19 100 VAL A C 1
ATOM 754 O O . VAL A 1 100 ? 4.779 -6.499 12.570 1.00 92.19 100 VAL A O 1
ATOM 757 N N . LEU A 1 101 ? 2.567 -6.378 12.946 1.00 89.38 101 LEU A N 1
ATOM 758 C CA . LEU A 1 101 ? 2.181 -7.159 11.768 1.00 89.38 101 LEU A CA 1
ATOM 759 C C . LEU A 1 101 ? 2.616 -6.479 10.464 1.00 89.38 101 LEU A C 1
ATOM 761 O O . LEU A 1 101 ? 3.188 -7.137 9.599 1.00 89.38 101 LEU A O 1
ATOM 765 N N . LEU A 1 102 ? 2.418 -5.163 10.335 1.00 88.38 102 LEU A N 1
ATOM 766 C CA . LEU A 1 102 ? 2.854 -4.403 9.158 1.00 88.38 102 LEU A CA 1
ATOM 767 C C . LEU A 1 102 ? 4.372 -4.488 8.951 1.00 88.38 102 LEU A C 1
ATOM 769 O O . LEU A 1 102 ? 4.831 -4.724 7.831 1.00 88.38 102 LEU A O 1
ATOM 773 N N . ASN A 1 103 ? 5.156 -4.317 10.017 1.00 90.12 103 ASN A N 1
ATOM 774 C CA . ASN A 1 103 ? 6.614 -4.402 9.931 1.00 90.12 103 ASN A CA 1
ATOM 775 C C . ASN A 1 103 ? 7.092 -5.834 9.688 1.00 90.12 103 ASN A C 1
ATOM 777 O O . ASN A 1 103 ? 8.021 -6.032 8.910 1.00 90.12 103 ASN A O 1
ATOM 781 N N . LEU A 1 104 ? 6.442 -6.832 10.287 1.00 93.06 104 LEU A N 1
ATOM 782 C CA . LEU A 1 104 ? 6.759 -8.237 10.050 1.00 93.06 104 LEU A CA 1
ATOM 783 C C . LEU A 1 104 ? 6.534 -8.613 8.582 1.00 93.06 104 LEU A C 1
ATOM 785 O O . LEU A 1 104 ? 7.434 -9.163 7.951 1.00 93.06 104 LEU A O 1
ATOM 789 N N . MET A 1 105 ? 5.374 -8.263 8.018 1.00 89.75 105 MET A N 1
ATOM 790 C CA . MET A 1 105 ? 5.079 -8.513 6.603 1.00 89.75 105 MET A CA 1
ATOM 791 C C . MET A 1 105 ? 6.073 -7.794 5.688 1.00 89.75 105 MET A C 1
ATOM 793 O O . MET A 1 105 ? 6.571 -8.389 4.734 1.00 89.75 105 MET A O 1
ATOM 797 N N . ARG A 1 106 ? 6.433 -6.544 6.007 1.00 88.75 106 ARG A N 1
ATOM 798 C CA . ARG A 1 106 ? 7.469 -5.803 5.272 1.00 88.75 106 ARG A CA 1
ATOM 799 C C . ARG A 1 106 ? 8.815 -6.530 5.296 1.00 88.75 106 ARG A C 1
ATOM 801 O O . ARG A 1 106 ? 9.443 -6.662 4.250 1.00 88.75 106 ARG A O 1
ATOM 808 N N . SER A 1 107 ? 9.252 -7.002 6.460 1.00 92.38 107 SER A N 1
ATOM 809 C CA . SER A 1 107 ? 10.515 -7.732 6.596 1.00 92.38 107 SER A CA 1
ATOM 810 C C . SER A 1 107 ? 10.512 -9.034 5.799 1.00 92.38 107 SER A C 1
ATOM 812 O O . SER A 1 107 ? 11.499 -9.332 5.132 1.00 92.38 107 SER A O 1
ATOM 814 N N . ILE A 1 108 ? 9.398 -9.775 5.797 1.00 92.50 108 ILE A N 1
ATOM 815 C CA . ILE A 1 108 ? 9.252 -10.991 4.984 1.00 92.50 108 ILE A CA 1
ATOM 816 C C . ILE A 1 108 ? 9.423 -10.661 3.500 1.00 92.50 108 ILE A C 1
ATOM 818 O O . ILE A 1 108 ? 10.232 -11.305 2.837 1.00 92.50 108 ILE A O 1
ATOM 822 N N . VAL A 1 109 ? 8.731 -9.630 2.996 1.00 89.81 109 VAL A N 1
ATOM 823 C CA . VAL A 1 109 ? 8.832 -9.202 1.588 1.00 89.81 109 VAL A CA 1
ATOM 824 C C . VAL A 1 109 ? 10.273 -8.846 1.210 1.00 89.81 109 VAL A C 1
ATOM 826 O O . VAL A 1 109 ? 10.740 -9.252 0.151 1.00 89.81 109 VAL A O 1
ATOM 829 N N . LEU A 1 110 ? 11.007 -8.148 2.082 1.00 88.88 110 LEU A N 1
ATOM 830 C CA . LEU A 1 110 ? 12.409 -7.791 1.832 1.00 88.88 110 LEU A CA 1
ATOM 831 C C . LEU A 1 110 ? 13.330 -9.016 1.742 1.00 88.88 110 LEU A C 1
ATOM 833 O O . LEU A 1 110 ? 14.237 -9.038 0.913 1.00 88.88 110 LEU A O 1
ATOM 837 N N . VAL A 1 111 ? 13.097 -10.038 2.568 1.00 92.00 111 VAL A N 1
ATOM 838 C CA . VAL A 1 111 ? 13.902 -11.270 2.559 1.00 92.00 111 VAL A CA 1
ATOM 839 C C . VAL A 1 111 ? 13.612 -12.116 1.317 1.00 92.00 111 VAL A C 1
ATOM 841 O O . VAL A 1 111 ? 14.543 -12.650 0.716 1.00 92.00 111 VAL A O 1
ATOM 844 N N . ILE A 1 112 ? 12.345 -12.222 0.905 1.00 91.00 112 ILE A N 1
ATOM 845 C CA . ILE A 1 112 ? 11.948 -13.027 -0.265 1.00 91.00 112 ILE A CA 1
ATOM 846 C C . ILE A 1 112 ? 12.187 -12.317 -1.602 1.00 91.00 112 ILE A C 1
ATOM 848 O O . ILE A 1 112 ? 12.189 -12.977 -2.636 1.00 91.00 112 ILE A O 1
ATOM 852 N N . TYR A 1 113 ? 12.403 -10.999 -1.608 1.00 88.19 113 TYR A N 1
ATOM 853 C CA . TYR A 1 113 ? 12.590 -10.239 -2.845 1.00 88.19 113 TYR A CA 1
ATOM 854 C C . TYR A 1 113 ? 13.805 -10.726 -3.648 1.00 88.19 113 TYR A C 1
ATOM 856 O O . TYR A 1 113 ? 13.653 -11.129 -4.797 1.00 88.19 113 TYR A O 1
ATOM 864 N N . ASN A 1 114 ? 14.985 -10.792 -3.019 1.00 86.81 114 ASN A N 1
ATOM 865 C CA . ASN A 1 114 ? 16.224 -11.240 -3.668 1.00 86.81 114 ASN A CA 1
ATOM 866 C C . ASN A 1 114 ? 16.117 -12.633 -4.329 1.00 86.81 114 ASN A C 1
ATOM 868 O O . ASN A 1 114 ? 16.498 -12.767 -5.492 1.00 86.81 114 ASN A O 1
ATOM 872 N N . PRO A 1 115 ? 15.634 -13.700 -3.657 1.00 89.62 115 PRO A N 1
ATOM 873 C CA . PRO A 1 115 ? 15.532 -15.010 -4.300 1.00 89.62 115 PRO A CA 1
ATOM 874 C C . PRO A 1 115 ? 14.508 -15.034 -5.442 1.00 89.62 115 PRO A C 1
ATOM 876 O O . PRO A 1 115 ? 14.730 -15.729 -6.428 1.00 89.62 115 PRO A O 1
ATOM 879 N N . ILE A 1 116 ? 13.417 -14.266 -5.352 1.00 87.94 116 ILE A N 1
ATOM 880 C CA . ILE A 1 116 ? 12.402 -14.200 -6.414 1.00 87.94 116 ILE A CA 1
ATOM 881 C C . ILE A 1 116 ? 12.931 -13.427 -7.629 1.00 87.94 116 ILE A C 1
ATOM 883 O O . ILE A 1 116 ? 12.727 -13.864 -8.761 1.00 87.94 116 ILE A O 1
ATOM 887 N N . GLU A 1 117 ? 13.650 -12.325 -7.409 1.00 88.25 117 GLU A N 1
ATOM 888 C CA . GLU A 1 117 ? 14.304 -11.553 -8.471 1.00 88.25 117 GLU A CA 1
ATOM 889 C C . GLU A 1 117 ? 15.287 -12.410 -9.274 1.00 88.25 117 GLU A C 1
ATOM 891 O O . GLU A 1 117 ? 15.253 -12.390 -10.502 1.00 88.25 117 GLU A O 1
ATOM 896 N N . ASN A 1 118 ? 16.090 -13.235 -8.598 1.00 86.81 118 ASN A N 1
ATOM 897 C CA . ASN A 1 118 ? 17.028 -14.141 -9.266 1.00 86.81 118 ASN A CA 1
ATOM 898 C C . ASN A 1 118 ? 16.340 -15.233 -10.109 1.00 86.81 118 ASN A C 1
ATOM 900 O O . ASN A 1 118 ? 16.954 -15.758 -11.035 1.00 86.81 118 ASN A O 1
ATOM 904 N N . LEU A 1 119 ? 15.091 -15.597 -9.796 1.00 86.88 119 LEU A N 1
ATOM 905 C CA . LEU A 1 119 ? 14.349 -16.648 -10.502 1.00 86.88 119 LEU A CA 1
ATOM 906 C C . LEU A 1 119 ? 13.489 -16.113 -11.655 1.00 86.88 119 LEU A C 1
ATOM 908 O O . LEU A 1 119 ? 13.370 -16.777 -12.682 1.00 86.88 119 LEU A O 1
ATOM 912 N N . LEU A 1 120 ? 12.854 -14.952 -11.471 1.00 82.88 120 LEU A N 1
ATOM 913 C CA . LEU A 1 120 ? 11.832 -14.417 -12.382 1.00 82.88 120 LEU A CA 1
ATOM 914 C C . LEU A 1 120 ? 12.269 -13.145 -13.122 1.00 82.88 120 LEU A C 1
ATOM 916 O O . LEU A 1 120 ? 11.580 -12.725 -14.048 1.00 82.88 120 LEU A O 1
ATOM 920 N N . GLY A 1 121 ? 13.387 -12.530 -12.731 1.00 82.31 121 GLY A N 1
ATOM 921 C CA . GLY A 1 121 ? 13.799 -11.207 -13.197 1.00 82.31 121 GLY A CA 1
ATOM 922 C C . GLY A 1 121 ? 13.148 -10.072 -12.397 1.00 82.31 121 GLY A C 1
ATOM 923 O O . GLY A 1 121 ? 12.063 -10.225 -11.828 1.00 82.31 121 GLY A O 1
ATOM 924 N N . GLY A 1 122 ? 13.814 -8.915 -12.356 1.00 82.06 122 GLY A N 1
ATOM 925 C CA . GLY A 1 122 ? 13.411 -7.750 -11.554 1.00 82.06 122 GLY A CA 1
ATOM 926 C C . GLY A 1 122 ? 11.964 -7.283 -11.784 1.00 82.06 122 GLY A C 1
ATOM 927 O O . GLY A 1 122 ? 11.216 -7.154 -10.808 1.00 82.06 122 GLY A O 1
ATOM 928 N N . PRO A 1 123 ? 11.509 -7.090 -13.040 1.00 84.25 123 PRO A N 1
ATOM 929 C CA . PRO A 1 123 ? 10.156 -6.607 -13.312 1.00 84.25 123 PRO A CA 1
ATOM 930 C C . PRO A 1 123 ? 9.070 -7.579 -12.829 1.00 84.25 123 PRO A C 1
ATOM 932 O O . PRO A 1 123 ? 8.114 -7.175 -12.164 1.00 84.25 123 PRO A O 1
ATOM 935 N N . LEU A 1 124 ? 9.214 -8.874 -13.132 1.00 84.75 124 LEU A N 1
ATOM 936 C CA . LEU A 1 124 ? 8.224 -9.889 -12.760 1.00 84.75 124 LEU A CA 1
ATOM 937 C C . LEU A 1 124 ? 8.211 -10.145 -11.251 1.00 84.75 124 LEU A C 1
ATOM 939 O O . LEU A 1 124 ? 7.131 -10.282 -10.673 1.00 84.75 124 LEU A O 1
ATOM 943 N N . ALA A 1 125 ? 9.378 -10.146 -10.602 1.00 86.94 125 ALA A N 1
ATOM 944 C CA . ALA A 1 125 ? 9.479 -10.269 -9.152 1.00 86.94 125 ALA A CA 1
ATOM 945 C C . ALA A 1 125 ? 8.739 -9.134 -8.430 1.00 86.94 125 ALA A C 1
ATOM 947 O O . ALA A 1 125 ? 7.961 -9.394 -7.510 1.00 86.94 125 ALA A O 1
ATOM 948 N N . TYR A 1 126 ? 8.908 -7.889 -8.892 1.00 87.44 126 TYR A N 1
ATOM 949 C CA . TYR A 1 126 ? 8.157 -6.746 -8.375 1.00 87.44 126 TYR A CA 1
ATOM 950 C C . TYR A 1 126 ? 6.644 -6.931 -8.566 1.00 87.44 126 TYR A C 1
ATOM 952 O O . TYR A 1 126 ? 5.874 -6.833 -7.608 1.00 87.44 126 TYR A O 1
ATOM 960 N N . PHE A 1 127 ? 6.198 -7.257 -9.781 1.00 87.75 127 PHE A N 1
ATOM 961 C CA . PHE A 1 127 ? 4.768 -7.377 -10.063 1.00 87.75 127 PHE A CA 1
ATOM 962 C C . PHE A 1 127 ? 4.089 -8.453 -9.205 1.00 87.75 127 PHE A C 1
ATOM 964 O O . PHE A 1 127 ? 3.057 -8.191 -8.586 1.00 87.75 127 PHE A O 1
ATOM 971 N N . VAL A 1 128 ? 4.692 -9.639 -9.101 1.00 87.44 128 VAL A N 1
ATOM 972 C CA . VAL A 1 128 ? 4.142 -10.761 -8.323 1.00 87.44 128 VAL A CA 1
ATOM 973 C C . VAL A 1 128 ? 4.108 -10.461 -6.823 1.00 87.44 128 VAL A C 1
ATOM 975 O O . VAL A 1 128 ? 3.199 -10.920 -6.134 1.00 87.44 128 VAL A O 1
ATOM 978 N N . LEU A 1 129 ? 5.052 -9.677 -6.301 1.00 87.06 129 LEU A N 1
ATOM 979 C CA . LEU A 1 129 ? 5.093 -9.354 -4.875 1.00 87.06 129 LEU A CA 1
ATOM 980 C C . LEU A 1 129 ? 4.123 -8.242 -4.473 1.00 87.06 129 LEU A C 1
ATOM 982 O O . LEU A 1 129 ? 3.596 -8.281 -3.362 1.00 87.06 129 LEU A O 1
ATOM 986 N N . PHE A 1 130 ? 3.870 -7.262 -5.343 1.00 85.38 130 PHE A N 1
ATOM 987 C CA . PHE A 1 130 ? 3.093 -6.074 -4.975 1.00 85.38 130 PHE A CA 1
ATOM 988 C C . PHE A 1 130 ? 1.668 -6.047 -5.549 1.00 85.38 130 PHE A C 1
ATOM 990 O O . PHE A 1 130 ? 0.775 -5.490 -4.904 1.00 85.38 130 PHE A O 1
ATOM 997 N N . PHE A 1 131 ? 1.400 -6.679 -6.697 1.00 89.19 131 PHE A N 1
ATOM 998 C CA . PHE A 1 131 ? 0.066 -6.662 -7.310 1.00 89.19 131 PHE A CA 1
ATOM 999 C C . PHE A 1 131 ? -0.965 -7.558 -6.588 1.00 89.19 131 PHE A C 1
ATOM 1001 O O . PHE A 1 131 ? -2.023 -7.039 -6.213 1.00 89.19 131 PHE A O 1
ATOM 1008 N N . PRO A 1 132 ? -0.702 -8.855 -6.308 1.00 89.50 132 PRO A N 1
ATOM 1009 C CA . PRO A 1 132 ? -1.684 -9.727 -5.659 1.00 89.50 132 PRO A CA 1
ATOM 1010 C C . PRO A 1 132 ? -2.143 -9.236 -4.278 1.00 89.50 132 PRO A C 1
ATOM 1012 O O . PRO A 1 132 ? -3.353 -9.220 -4.047 1.00 89.50 132 PRO A O 1
ATOM 1015 N N . PRO A 1 133 ? -1.257 -8.760 -3.374 1.00 88.19 133 PRO A N 1
ATOM 1016 C CA . PRO A 1 133 ? -1.693 -8.206 -2.094 1.00 88.19 133 PRO A CA 1
ATOM 1017 C C . PRO A 1 133 ? -2.612 -6.994 -2.252 1.00 88.19 133 PRO A C 1
ATOM 1019 O O . PRO A 1 133 ? -3.575 -6.865 -1.501 1.00 88.19 133 PRO A O 1
ATOM 1022 N N . CYS A 1 134 ? -2.371 -6.128 -3.245 1.00 87.31 134 CYS A N 1
ATOM 1023 C CA . CYS A 1 134 ? -3.249 -4.985 -3.508 1.00 87.31 134 CYS A CA 1
ATOM 1024 C C . CYS A 1 134 ? -4.654 -5.446 -3.915 1.00 87.31 134 CYS A C 1
ATOM 1026 O O . CYS A 1 134 ? -5.638 -4.935 -3.382 1.00 87.31 134 CYS A O 1
ATOM 1028 N N . VAL A 1 135 ? -4.759 -6.439 -4.805 1.00 88.19 135 VAL A N 1
ATOM 1029 C CA . VAL A 1 135 ? -6.052 -6.995 -5.242 1.00 88.19 135 VAL A CA 1
ATOM 1030 C C . VAL A 1 135 ? -6.772 -7.694 -4.089 1.00 88.19 135 VAL A C 1
ATOM 1032 O O . VAL A 1 135 ? -7.961 -7.455 -3.878 1.00 88.19 135 VAL A O 1
ATOM 1035 N N . ILE A 1 136 ? -6.057 -8.500 -3.299 1.00 88.12 136 ILE A N 1
ATOM 1036 C CA . ILE A 1 136 ? -6.615 -9.158 -2.111 1.00 88.12 136 ILE A CA 1
ATOM 1037 C C . ILE A 1 136 ? -7.155 -8.109 -1.133 1.00 88.12 136 ILE A C 1
ATOM 1039 O O . ILE A 1 136 ? -8.274 -8.258 -0.648 1.00 88.12 136 ILE A O 1
ATOM 1043 N N . CYS A 1 137 ? -6.426 -7.015 -0.895 1.00 86.06 137 CYS A N 1
ATOM 1044 C CA . CYS A 1 137 ? -6.904 -5.913 -0.062 1.00 86.06 137 CYS A CA 1
ATOM 1045 C C . CYS A 1 137 ? -8.180 -5.267 -0.617 1.00 86.06 137 CYS A C 1
ATOM 1047 O O . CYS A 1 137 ? -9.113 -5.053 0.153 1.00 86.06 137 CYS A O 1
ATOM 1049 N N . VAL A 1 138 ? -8.274 -5.001 -1.928 1.00 85.81 138 VAL A N 1
ATOM 1050 C CA . VAL A 1 138 ? -9.514 -4.474 -2.540 1.00 85.81 138 VAL A CA 1
ATOM 1051 C C . VAL A 1 138 ? -10.688 -5.416 -2.279 1.00 85.81 138 VAL A C 1
ATOM 1053 O O . VAL A 1 138 ? -11.745 -4.970 -1.832 1.00 85.81 138 VAL A O 1
ATOM 1056 N N . VAL A 1 139 ? -10.497 -6.716 -2.509 1.00 85.56 139 VAL A N 1
ATOM 1057 C CA . VAL A 1 139 ? -11.532 -7.738 -2.305 1.00 85.56 139 VAL A CA 1
ATOM 1058 C C . VAL A 1 139 ? -11.945 -7.807 -0.833 1.00 85.56 139 VAL A C 1
ATOM 1060 O O . VAL A 1 139 ? -13.134 -7.739 -0.521 1.00 85.56 139 VAL A O 1
ATOM 1063 N N . LEU A 1 140 ? -10.981 -7.880 0.087 1.00 83.69 140 LEU A N 1
ATOM 1064 C CA . LEU A 1 140 ? -11.258 -7.942 1.521 1.00 83.69 140 LEU A CA 1
ATOM 1065 C C . LEU A 1 140 ? -11.989 -6.690 2.012 1.00 83.69 140 LEU A C 1
ATOM 1067 O O . LEU A 1 140 ? -12.960 -6.802 2.752 1.00 83.69 140 LEU A O 1
ATOM 1071 N N . ILE A 1 141 ? -11.581 -5.505 1.567 1.00 82.62 141 ILE A N 1
ATOM 1072 C CA . ILE A 1 141 ? -12.231 -4.244 1.944 1.00 82.62 141 ILE A CA 1
ATOM 1073 C C . ILE A 1 141 ? -13.647 -4.171 1.367 1.00 82.62 141 ILE A C 1
ATOM 1075 O O . ILE A 1 141 ? -14.566 -3.697 2.033 1.00 82.62 141 ILE A O 1
ATOM 1079 N N . TYR A 1 142 ? -13.851 -4.663 0.147 1.00 78.19 142 TYR A N 1
ATOM 1080 C CA . TYR A 1 142 ? -15.166 -4.662 -0.478 1.00 78.19 142 TYR A CA 1
ATOM 1081 C C . TYR A 1 142 ? -16.171 -5.534 0.290 1.00 78.19 142 TYR A C 1
ATOM 1083 O O . TYR A 1 142 ? -17.299 -5.086 0.519 1.00 78.19 142 TYR A O 1
ATOM 1091 N N . TYR A 1 143 ? -15.754 -6.732 0.716 1.00 75.12 143 TYR A N 1
ATOM 1092 C CA . TYR A 1 143 ? -16.626 -7.717 1.366 1.00 75.12 143 TYR A CA 1
ATOM 1093 C C . TYR A 1 143 ? -16.703 -7.605 2.895 1.00 75.12 143 TYR A C 1
ATOM 1095 O O . TYR A 1 143 ? -17.755 -7.890 3.458 1.00 75.12 143 TYR A O 1
ATOM 1103 N N . TYR A 1 144 ? -15.622 -7.215 3.575 1.00 73.19 144 TYR A N 1
ATOM 1104 C CA . TYR A 1 144 ? -15.526 -7.292 5.041 1.00 73.19 144 TYR A CA 1
ATOM 1105 C C . TYR A 1 144 ? -15.482 -5.938 5.749 1.00 73.19 144 TYR A C 1
ATOM 1107 O O . TYR A 1 144 ? -15.650 -5.913 6.966 1.00 73.19 144 TYR A O 1
ATOM 1115 N N . LEU A 1 145 ? -15.262 -4.823 5.040 1.00 69.69 145 LEU A N 1
ATOM 1116 C CA . LEU A 1 145 ? -15.155 -3.513 5.682 1.00 69.69 145 LEU A CA 1
ATOM 1117 C C . LEU A 1 145 ? -16.483 -2.731 5.597 1.00 69.69 145 LEU A C 1
ATOM 1119 O O . LEU A 1 145 ? -16.828 -2.251 4.510 1.00 69.69 145 LEU A O 1
ATOM 1123 N N . PRO A 1 146 ? -17.221 -2.563 6.714 1.00 63.03 146 PRO A N 1
ATOM 1124 C CA . PRO A 1 146 ? -18.389 -1.683 6.768 1.00 63.03 146 PRO A CA 1
ATOM 1125 C C . PRO A 1 146 ? -17.972 -0.206 6.678 1.00 63.03 146 PRO A C 1
ATOM 1127 O O . PRO A 1 146 ? -16.810 0.150 6.894 1.00 63.03 146 PRO A O 1
ATOM 1130 N N . GLU A 1 147 ? -18.907 0.684 6.331 1.00 66.75 147 GLU A N 1
ATOM 1131 C CA . GLU A 1 147 ? -18.622 2.121 6.376 1.00 66.75 147 GLU A CA 1
ATOM 1132 C C . GLU A 1 147 ? -18.536 2.597 7.829 1.00 66.75 147 GLU A C 1
ATOM 1134 O O . GLU A 1 147 ? -19.526 2.605 8.550 1.00 66.75 147 GLU A O 1
ATOM 1139 N N . THR A 1 148 ? -17.352 3.046 8.252 1.00 62.72 148 THR A N 1
ATOM 1140 C CA . THR A 1 148 ? -17.143 3.554 9.618 1.00 62.72 148 THR A CA 1
ATOM 1141 C C . THR A 1 148 ? -17.285 5.078 9.737 1.00 62.72 148 THR A C 1
ATOM 1143 O O . THR A 1 148 ? -17.038 5.649 10.796 1.00 62.72 148 THR A O 1
ATOM 1146 N N . LYS A 1 149 ? -17.670 5.795 8.664 1.00 57.56 149 LYS A N 1
ATOM 1147 C CA . LYS A 1 149 ? -17.760 7.266 8.701 1.00 57.56 149 LYS A CA 1
ATOM 1148 C C . LYS A 1 149 ? -18.979 7.710 9.516 1.00 57.56 149 LYS A C 1
ATOM 1150 O O . LYS A 1 149 ? -20.106 7.583 9.058 1.00 57.56 149 LYS A O 1
ATOM 1155 N N . GLY A 1 150 ? -18.722 8.303 10.685 1.00 54.12 150 GLY A N 1
ATOM 1156 C CA . GLY A 1 150 ? -19.736 8.993 11.491 1.00 54.12 150 GLY A CA 1
ATOM 1157 C C . GLY A 1 150 ? -20.710 8.076 12.234 1.00 54.12 150 GLY A C 1
ATOM 1158 O O . GLY A 1 150 ? -21.732 8.564 12.703 1.00 54.12 150 GLY A O 1
ATOM 1159 N N . LYS A 1 151 ? -20.399 6.780 12.336 1.00 57.31 151 LYS A N 1
ATOM 1160 C CA . LYS A 1 151 ? -21.205 5.773 13.034 1.00 57.31 151 LYS A CA 1
ATOM 1161 C C . LYS A 1 151 ? -20.529 5.356 14.337 1.00 57.31 151 LYS A C 1
ATOM 1163 O O . LYS A 1 151 ? -19.300 5.286 14.403 1.00 57.31 151 LYS A O 1
ATOM 1168 N N . THR A 1 152 ? -21.317 5.084 15.372 1.00 58.81 152 THR A N 1
ATOM 1169 C CA . THR A 1 152 ? -20.816 4.477 16.616 1.00 58.81 152 THR A CA 1
ATOM 1170 C C . THR A 1 152 ? -20.334 3.041 16.370 1.00 58.81 152 THR A C 1
ATOM 1172 O O . THR A 1 152 ? -20.712 2.411 15.383 1.00 58.81 152 THR A O 1
ATOM 1175 N N . ALA A 1 153 ? -19.486 2.497 17.253 1.00 55.22 153 ALA A N 1
ATOM 1176 C CA . ALA A 1 153 ? -18.948 1.138 17.102 1.00 55.22 153 ALA A CA 1
ATOM 1177 C C . ALA A 1 153 ? -20.053 0.060 17.013 1.00 55.22 153 ALA A C 1
ATOM 1179 O O . ALA A 1 153 ? -19.883 -0.934 16.310 1.00 55.22 153 ALA A O 1
ATOM 1180 N N . GLU A 1 154 ? -21.201 0.281 17.666 1.00 56.62 154 GLU A N 1
ATOM 1181 C CA . GLU A 1 154 ? -22.387 -0.583 17.558 1.00 56.62 154 GLU A CA 1
ATOM 1182 C C . GLU A 1 154 ? -23.075 -0.480 16.191 1.00 56.62 154 GLU A C 1
ATOM 1184 O O . GLU A 1 154 ? -23.428 -1.503 15.607 1.00 56.62 154 GLU A O 1
ATOM 1189 N N . GLU A 1 155 ? -23.207 0.722 15.630 1.00 58.81 155 GLU A N 1
ATOM 1190 C CA . GLU A 1 155 ? -23.778 0.921 14.291 1.00 58.81 155 GLU A CA 1
ATOM 1191 C C . GLU A 1 155 ? -22.862 0.378 13.186 1.00 58.81 155 GLU A C 1
ATOM 1193 O O . GLU A 1 155 ? -23.341 -0.207 12.215 1.00 58.81 155 GLU A O 1
ATOM 1198 N N . ALA A 1 156 ? -21.539 0.510 13.343 1.00 59.31 156 ALA A N 1
ATOM 1199 C CA . ALA A 1 156 ? -20.566 -0.101 12.439 1.00 59.31 156 ALA A CA 1
ATOM 1200 C C . ALA A 1 156 ? -20.634 -1.640 12.485 1.00 59.31 156 ALA A C 1
ATOM 1202 O O . ALA A 1 156 ? -20.482 -2.292 11.450 1.00 59.31 156 ALA A O 1
ATOM 1203 N N . ALA A 1 157 ? -20.901 -2.219 13.664 1.00 60.41 157 ALA A N 1
ATOM 1204 C CA . ALA A 1 157 ? -21.108 -3.655 13.830 1.00 60.41 157 ALA A CA 1
ATOM 1205 C C . ALA A 1 157 ? -22.434 -4.137 13.208 1.00 60.41 157 ALA A C 1
ATOM 1207 O O . ALA A 1 157 ? -22.470 -5.229 12.628 1.00 60.41 157 ALA A O 1
ATOM 1208 N N . ASP A 1 158 ? -23.504 -3.340 13.266 1.00 61.44 158 ASP A N 1
ATOM 1209 C CA . ASP A 1 158 ? -24.782 -3.685 12.629 1.00 61.44 158 ASP A CA 1
ATOM 1210 C C . ASP A 1 158 ? -24.705 -3.608 11.093 1.00 61.44 158 ASP A C 1
ATOM 1212 O O . ASP A 1 158 ? -25.169 -4.516 10.398 1.00 61.44 158 ASP A O 1
ATOM 1216 N N . ASP A 1 159 ? -23.984 -2.621 10.556 1.00 61.06 159 ASP A N 1
ATOM 1217 C CA . ASP A 1 159 ? -23.712 -2.472 9.120 1.00 61.06 159 ASP A CA 1
ATOM 1218 C C . ASP A 1 159 ? -22.944 -3.653 8.511 1.00 61.06 159 ASP A C 1
ATOM 1220 O O . ASP A 1 159 ? -23.111 -3.962 7.327 1.00 61.06 159 ASP A O 1
ATOM 1224 N N . THR A 1 160 ? -22.152 -4.374 9.310 1.00 60.91 160 THR A N 1
ATOM 1225 C CA . THR A 1 160 ? -21.499 -5.620 8.875 1.00 60.91 160 THR A CA 1
ATOM 1226 C C . THR A 1 160 ? -22.509 -6.668 8.387 1.00 60.91 160 THR A C 1
ATOM 1228 O O . THR A 1 160 ? -22.161 -7.532 7.579 1.00 60.91 160 THR A O 1
ATOM 1231 N N . LYS A 1 161 ? -23.778 -6.605 8.828 1.00 60.16 161 LYS A N 1
ATOM 1232 C CA . LYS A 1 161 ? -24.850 -7.507 8.367 1.00 60.16 161 LYS A CA 1
ATOM 1233 C C . LYS A 1 161 ? -25.316 -7.204 6.939 1.00 60.16 161 LYS A C 1
ATOM 1235 O O . LYS A 1 161 ? -25.806 -8.126 6.284 1.00 60.16 161 LYS A O 1
ATOM 1240 N N . ASN A 1 162 ? -25.138 -5.964 6.477 1.00 61.62 162 ASN A N 1
ATOM 1241 C CA . ASN A 1 162 ? -25.556 -5.467 5.160 1.00 61.62 162 ASN A CA 1
ATOM 1242 C C . ASN A 1 162 ? -24.465 -5.592 4.082 1.00 61.62 162 ASN A C 1
ATOM 1244 O O . ASN A 1 162 ? -24.684 -5.220 2.929 1.00 61.62 162 ASN A O 1
ATOM 1248 N N . LEU A 1 163 ? -23.285 -6.111 4.429 1.00 64.00 163 LEU A N 1
ATOM 1249 C CA . LEU A 1 163 ? -22.217 -6.344 3.463 1.00 64.00 163 LEU A CA 1
ATOM 1250 C C . LEU A 1 163 ? -22.557 -7.522 2.532 1.00 64.00 163 LEU A C 1
ATOM 1252 O O . LEU A 1 163 ? -23.141 -8.516 2.985 1.00 64.00 163 LEU A O 1
ATOM 1256 N N . PRO A 1 164 ? -22.177 -7.454 1.238 1.00 56.12 164 PRO A N 1
ATOM 1257 C CA . PRO A 1 164 ? -22.268 -8.607 0.354 1.00 56.12 164 PRO A CA 1
ATOM 1258 C C . PRO A 1 164 ? -21.455 -9.748 0.975 1.00 56.12 164 PRO A C 1
ATOM 1260 O O . PRO A 1 164 ? -20.316 -9.561 1.388 1.00 56.12 164 PRO A O 1
ATOM 1263 N N . LYS A 1 165 ? -22.047 -10.934 1.108 1.00 59.44 165 LYS A N 1
ATOM 1264 C CA . LYS A 1 165 ? -21.372 -12.088 1.714 1.00 59.44 165 LYS A CA 1
ATOM 1265 C C . LYS A 1 165 ? -20.757 -12.927 0.603 1.00 59.44 165 LYS A C 1
ATOM 1267 O O . LYS A 1 165 ? -21.466 -13.320 -0.316 1.00 59.44 165 LYS A O 1
ATOM 1272 N N . LEU A 1 166 ? -19.465 -13.248 0.717 1.00 56.25 166 LEU A N 1
ATOM 1273 C CA . LEU A 1 166 ? -18.786 -14.218 -0.161 1.00 56.25 166 LEU A CA 1
ATOM 1274 C C . LEU A 1 166 ? -19.464 -15.595 -0.136 1.00 56.25 166 LEU A C 1
ATOM 1276 O O . LEU A 1 166 ? -19.413 -16.338 -1.107 1.00 56.25 166 LEU A O 1
ATOM 1280 N N . CYS A 1 167 ? -20.126 -15.916 0.975 1.00 50.34 167 CYS A N 1
ATOM 1281 C CA . CYS A 1 167 ? -20.912 -17.121 1.136 1.00 50.34 167 CYS A CA 1
ATOM 1282 C C . CYS A 1 167 ? -22.356 -16.712 1.433 1.00 50.34 167 CYS A C 1
ATOM 1284 O O . CYS A 1 167 ? -22.687 -16.289 2.547 1.00 50.34 167 CYS A O 1
ATOM 1286 N N . GLY A 1 168 ? -23.212 -16.789 0.415 1.00 43.97 168 GLY A N 1
ATOM 1287 C CA . GLY A 1 168 ? -24.649 -16.751 0.613 1.00 43.97 168 GLY A CA 1
ATOM 1288 C C . GLY A 1 168 ? -25.032 -17.899 1.539 1.00 43.97 168 GLY A C 1
ATOM 1289 O O . GLY A 1 168 ? -25.084 -19.049 1.120 1.00 43.97 168 GLY A O 1
ATOM 1290 N N . LYS A 1 169 ? -25.331 -17.600 2.805 1.00 38.69 169 LYS A N 1
ATOM 1291 C CA . LYS A 1 169 ? -26.266 -18.455 3.529 1.00 38.69 169 LYS A CA 1
ATOM 1292 C C . LYS A 1 169 ? -27.612 -18.265 2.843 1.00 38.69 169 LYS A C 1
ATOM 1294 O O . LYS A 1 169 ? -28.300 -17.281 3.116 1.00 38.69 169 LYS A O 1
ATOM 1299 N N . SER A 1 170 ? -27.947 -19.197 1.953 1.00 38.56 170 SER A N 1
ATOM 1300 C CA . SER A 1 170 ? -29.337 -19.583 1.747 1.00 38.56 170 SER A CA 1
ATOM 1301 C C . SER A 1 170 ? -29.904 -19.858 3.138 1.00 38.56 170 SER A C 1
ATOM 1303 O O . SER A 1 170 ? -29.436 -20.757 3.836 1.00 38.56 170 SER A O 1
ATOM 1305 N N . LYS A 1 171 ? -30.789 -18.976 3.600 1.00 34.72 171 LYS A N 1
ATOM 1306 C CA . LYS A 1 171 ? -31.687 -19.294 4.702 1.00 34.72 171 LYS A CA 1
ATOM 1307 C C . LYS A 1 171 ? -32.763 -20.187 4.090 1.00 34.72 171 LYS A C 1
ATOM 1309 O O . LYS A 1 171 ? -33.605 -19.670 3.362 1.00 34.72 171 LYS A O 1
ATOM 1314 N N . GLU A 1 172 ? -32.686 -21.485 4.349 1.00 32.75 172 GLU A N 1
ATOM 1315 C CA . GLU A 1 172 ? -33.894 -22.271 4.626 1.00 32.75 172 GLU A CA 1
ATOM 1316 C C . GLU A 1 172 ? -34.114 -22.268 6.139 1.00 32.75 172 GLU A C 1
ATOM 1318 O O . GLU A 1 172 ? -33.097 -22.345 6.875 1.00 32.75 172 GLU A O 1
#

pLDDT: mean 77.08, std 12.53, range [32.75, 93.06]

Secondary structure (DSSP, 8-state):
-HHHHHHHHHHHHHHHHHHS-HHHHHHHHHHHHHHHHHHHHHHHHHHHHH--HHHHHHHHHHHHHHHHHHHHTHHHHHHHHHHHHS-TTTHHHHHHHHHHHHHHHHHHHHHHHHHHHHHH-HHHHHHHHHHHHHHHHHHHHHHH----TT--HHHHHHHGGGSPPSS-----

Radius of gyration: 18.69 Å; chains: 1; bounding box: 52×40×51 Å

Foldseek 3Di:
DLVVLLVVLQVVLLVVCVVDFLLVLQLVLLVVLLVLLVVLLVLVVVCVVPVDVVSVVVSVVSVSVSSNSCSNRPVVSVLVVLCQQDDPVCSVVSVVVVVVVVVVLVVVLVVVLVVLCVVPNNSVSSSVSRNVVSVVSSVCSQAAAFGPPPDHNVVRVVSNVVGDHPDDPPDD

InterPro domains:
  IPR005828 Major facilitator, sugar transporter-like [PF00083] (4-157)
  IPR005829 Sugar transporter, conserved site [PS00216] (13-29)
  IPR020846 Major facilitator superfamily domain [PS50850] (1-149)
  IPR036259 MFS transporter superfamily [G3DSA:1.20.1250.20] (1-159)
  IPR036259 MFS transporter superfamily [SSF103473] (3-159)
  IPR045263 Glucose transporter GLUT [PTHR23503] (2-162)